Protein AF-A0A927NDG2-F1 (afdb_monomer)

Nearest PDB structures (foldseek):
  5ehl-assembly1_A  TM=4.425E-01  e=6.320E-01  Homo sapiens
  3wyx-assembly1_A  TM=4.402E-01  e=2.258E+00  Homo sapiens
  5n87-assembly1_A  TM=3.391E-01  e=1.541E+00  Homo sapiens
  6b4w-assembly1_A  TM=3.925E-01  e=2.564E+00  Homo sapiens
  5eh0-assembly1_A-2  TM=4.356E-01  e=3.525E+00  Homo sapiens

Secondary structure (DSSP, 8-state):
-HHHHHHHHHHHHT-----B----SS---HHHHHHHHHHTT-EEEEEEETT-HHHHTTTEEEEEEEEETTEEEEEEEEEEESSHHHHHHHHHHTS--HHHHHHHHHHT-----EEEEETTEEEEES-GGGGHHHHHHHH--

Mean predicted aligned error: 9.93 Å

Structure (mmCIF, N/CA/C/O backbone):
data_AF-A0A927NDG2-F1
#
_entry.id   AF-A0A927NDG2-F1
#
loop_
_atom_site.group_PDB
_atom_site.id
_atom_site.type_symbol
_atom_site.label_atom_id
_atom_site.label_alt_id
_atom_site.label_comp_id
_atom_site.label_asym_id
_atom_site.label_entity_id
_atom_site.label_seq_id
_atom_site.pdbx_PDB_ins_code
_atom_site.Cartn_x
_atom_site.Cartn_y
_atom_site.Cartn_z
_atom_site.occupancy
_atom_site.B_iso_or_equiv
_atom_site.auth_seq_id
_atom_site.auth_comp_id
_atom_site.auth_asym_id
_atom_site.auth_atom_id
_atom_site.pdbx_PDB_model_num
ATOM 1 N N . MET A 1 1 ? 15.965 39.060 6.384 1.00 49.53 1 MET A N 1
ATOM 2 C CA . MET A 1 1 ? 14.983 38.396 5.491 1.00 49.53 1 MET A CA 1
ATOM 3 C C . MET A 1 1 ? 15.607 37.354 4.554 1.00 49.53 1 MET A C 1
ATOM 5 O O . MET A 1 1 ? 15.162 36.220 4.599 1.00 49.53 1 MET A O 1
ATOM 9 N N . LYS A 1 2 ? 16.677 37.646 3.788 1.00 50.41 2 LYS A N 1
ATOM 10 C CA . LYS A 1 2 ? 17.317 36.657 2.877 1.00 50.41 2 LYS A CA 1
ATOM 11 C C . LYS A 1 2 ? 17.823 35.364 3.555 1.00 50.41 2 LYS A C 1
ATOM 13 O O . LYS A 1 2 ? 17.734 34.296 2.968 1.00 50.41 2 LYS A O 1
ATOM 18 N N . LYS A 1 3 ? 18.293 35.445 4.809 1.00 48.44 3 LYS A N 1
ATOM 19 C CA . LYS A 1 3 ? 18.788 34.280 5.571 1.00 48.44 3 LYS A CA 1
ATOM 20 C C . LYS A 1 3 ? 17.678 33.322 6.042 1.00 48.44 3 LYS A C 1
ATOM 22 O O . LYS A 1 3 ? 17.921 32.128 6.118 1.00 48.44 3 LYS A O 1
ATOM 27 N N . MET A 1 4 ? 16.461 33.821 6.295 1.00 50.34 4 MET A N 1
ATOM 28 C CA . MET A 1 4 ? 15.309 32.970 6.642 1.00 50.34 4 MET A CA 1
ATOM 29 C C . MET A 1 4 ? 14.775 32.208 5.427 1.00 50.34 4 MET A C 1
ATOM 31 O O . MET A 1 4 ? 14.381 31.056 5.559 1.00 50.34 4 MET A O 1
ATOM 35 N N . LEU A 1 5 ? 14.811 32.828 4.242 1.00 49.72 5 LEU A N 1
ATOM 36 C CA . LEU A 1 5 ? 14.360 32.191 3.004 1.00 49.72 5 LEU A CA 1
ATOM 37 C C . LEU A 1 5 ? 15.265 31.010 2.617 1.00 49.72 5 LEU A C 1
ATOM 39 O O . LEU A 1 5 ? 14.769 29.956 2.244 1.00 49.72 5 LEU A O 1
ATOM 43 N N . ALA A 1 6 ? 16.584 31.159 2.784 1.00 54.88 6 ALA A N 1
ATOM 44 C CA . ALA A 1 6 ? 17.547 30.082 2.556 1.00 54.88 6 ALA A CA 1
ATOM 45 C C . ALA A 1 6 ? 17.417 28.938 3.580 1.00 54.88 6 ALA A C 1
ATOM 47 O O . ALA A 1 6 ? 17.594 27.781 3.218 1.00 54.88 6 ALA A O 1
ATOM 48 N N . PHE A 1 7 ? 17.065 29.245 4.835 1.00 52.84 7 PHE A N 1
ATOM 49 C CA . PHE A 1 7 ? 16.830 28.233 5.871 1.00 52.84 7 PHE A CA 1
ATOM 50 C C . PHE A 1 7 ? 15.545 27.433 5.606 1.00 52.84 7 PHE A C 1
ATOM 52 O O . PHE A 1 7 ? 15.551 26.212 5.704 1.00 52.84 7 PHE A O 1
ATOM 59 N N . LEU A 1 8 ? 14.471 28.100 5.168 1.00 53.72 8 LEU A N 1
ATOM 60 C CA . LEU A 1 8 ? 13.243 27.440 4.709 1.00 53.72 8 LEU A CA 1
ATOM 61 C C . LEU A 1 8 ? 13.484 26.574 3.464 1.00 53.72 8 LEU A C 1
ATOM 63 O O . LEU A 1 8 ? 12.997 25.449 3.414 1.00 53.72 8 LEU A O 1
ATOM 67 N N . LEU A 1 9 ? 14.279 27.050 2.497 1.00 52.44 9 LEU A N 1
ATOM 68 C CA . LEU A 1 9 ? 14.664 26.257 1.323 1.00 52.44 9 LEU A CA 1
ATOM 69 C C . LEU A 1 9 ? 15.512 25.032 1.708 1.00 52.44 9 LEU A C 1
ATOM 71 O O . LEU A 1 9 ? 15.286 23.945 1.187 1.00 52.44 9 LEU A O 1
ATOM 75 N N . ALA A 1 10 ? 16.454 25.184 2.642 1.00 49.25 10 ALA A N 1
ATOM 76 C CA . ALA A 1 10 ? 17.303 24.093 3.123 1.00 49.25 10 ALA A CA 1
ATOM 77 C C . ALA A 1 10 ? 16.524 23.055 3.957 1.00 49.25 10 ALA A C 1
ATOM 79 O O . ALA A 1 10 ? 16.779 21.857 3.837 1.00 49.25 10 ALA A O 1
ATOM 80 N N . CYS A 1 11 ? 15.530 23.480 4.744 1.00 49.41 11 CYS A N 1
ATOM 81 C CA . CYS A 1 11 ? 14.601 22.572 5.427 1.00 49.41 11 CYS A CA 1
ATOM 82 C C . CYS A 1 11 ? 13.648 21.867 4.447 1.00 49.41 11 CYS A C 1
ATOM 84 O O . CYS A 1 11 ? 13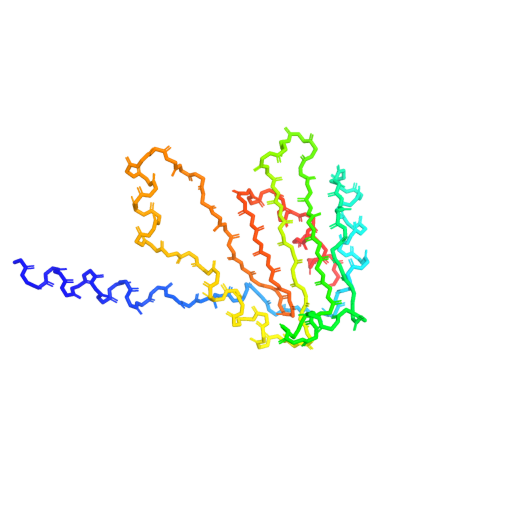.324 20.699 4.649 1.00 49.41 11 CYS A O 1
ATOM 86 N N . MET A 1 12 ? 13.239 22.529 3.359 1.00 47.44 12 MET A N 1
ATOM 87 C CA . MET A 1 12 ? 12.455 21.893 2.291 1.00 47.44 12 MET A CA 1
ATOM 88 C C . MET A 1 12 ? 13.279 20.881 1.481 1.00 47.44 12 MET A C 1
ATOM 90 O O . MET A 1 12 ? 12.745 19.852 1.078 1.00 47.44 12 MET A O 1
ATOM 94 N N . LEU A 1 13 ? 14.583 21.121 1.302 1.00 45.19 13 LEU A N 1
ATOM 95 C CA . LEU A 1 13 ? 15.500 20.222 0.588 1.00 45.19 13 LEU A CA 1
ATOM 96 C C . LEU A 1 13 ? 15.923 18.978 1.394 1.00 45.19 13 LEU A C 1
ATOM 98 O O . LEU A 1 13 ? 16.482 18.054 0.814 1.00 45.19 13 LEU A O 1
ATOM 102 N N . THR A 1 14 ? 15.668 18.922 2.708 1.00 44.38 14 THR A N 1
ATOM 103 C CA . THR A 1 14 ? 16.155 17.840 3.593 1.00 44.38 14 THR A CA 1
ATOM 104 C C . THR A 1 14 ? 15.075 16.875 4.103 1.00 44.38 14 THR A C 1
ATOM 106 O O . THR A 1 14 ? 15.396 15.938 4.831 1.00 44.38 14 THR A O 1
ATOM 109 N N . LEU A 1 15 ? 13.806 17.025 3.698 1.00 42.88 15 LEU A N 1
ATOM 110 C CA . LEU A 1 15 ? 12.692 16.190 4.196 1.00 42.88 15 LEU A CA 1
ATOM 111 C C . LEU A 1 15 ? 12.120 15.175 3.184 1.00 42.88 15 LEU A C 1
ATOM 113 O O . LEU A 1 15 ? 11.138 14.478 3.466 1.00 42.88 15 LEU A O 1
ATOM 117 N N . SER A 1 16 ? 12.755 15.000 2.027 1.00 41.97 16 SER A N 1
ATOM 118 C CA . SER A 1 16 ? 12.308 14.064 0.987 1.00 41.97 16 SER A CA 1
ATOM 119 C C . SER A 1 16 ? 13.015 12.702 1.021 1.00 41.97 16 SER A C 1
ATOM 121 O O . SER A 1 16 ? 13.184 12.054 -0.005 1.00 41.97 16 SER A O 1
ATOM 123 N N . PHE A 1 17 ? 13.357 12.174 2.198 1.00 43.84 17 PHE A N 1
ATOM 124 C CA . PHE A 1 17 ? 13.642 10.738 2.288 1.00 43.84 17 PHE A CA 1
ATOM 125 C C . PHE A 1 17 ? 12.318 9.981 2.284 1.00 43.84 17 PHE A C 1
ATOM 127 O O . PHE A 1 17 ? 11.654 9.898 3.317 1.00 43.84 17 PHE A O 1
ATOM 134 N N . GLY A 1 18 ? 11.860 9.500 1.124 1.00 44.28 18 GLY A N 1
ATOM 135 C CA . GLY A 1 18 ? 10.868 8.422 1.075 1.00 44.28 18 GLY A CA 1
ATOM 136 C C . GLY A 1 18 ? 11.384 7.274 1.927 1.00 44.28 18 GLY A C 1
ATOM 137 O O . GLY A 1 18 ? 12.339 6.603 1.548 1.00 44.28 18 GLY A O 1
ATOM 138 N N . ALA A 1 19 ? 10.838 7.140 3.131 1.00 52.38 19 ALA A N 1
ATOM 139 C CA . ALA A 1 19 ? 11.214 6.073 4.029 1.00 52.38 19 ALA A CA 1
ATOM 140 C C . ALA A 1 19 ? 10.339 4.884 3.654 1.00 52.38 19 ALA A C 1
ATOM 142 O O . ALA A 1 19 ? 9.141 4.878 3.939 1.00 52.38 19 ALA A O 1
ATOM 143 N N . CYS A 1 20 ? 10.931 3.900 2.980 1.00 59.59 20 CYS A N 1
ATOM 144 C CA . CYS A 1 20 ? 10.311 2.587 2.924 1.00 59.59 20 CYS A CA 1
ATOM 145 C C . CYS A 1 20 ? 10.249 2.078 4.357 1.00 59.59 20 CYS A C 1
ATOM 147 O O . CYS A 1 20 ? 11.272 1.988 5.040 1.00 59.59 20 CYS A O 1
ATOM 149 N N . ASN A 1 21 ? 9.029 1.895 4.854 1.00 60.75 21 ASN A N 1
ATOM 150 C CA . ASN A 1 21 ? 8.774 1.962 6.287 1.00 60.75 21 ASN A CA 1
ATOM 151 C C . ASN A 1 21 ? 9.236 0.719 7.044 1.00 60.75 21 ASN A C 1
ATOM 153 O O . ASN A 1 21 ? 9.189 0.747 8.272 1.00 60.75 21 ASN A O 1
ATOM 157 N N . LYS A 1 22 ? 9.671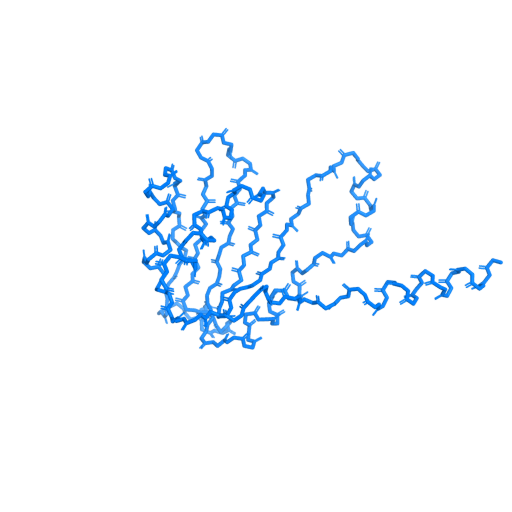 -0.336 6.346 1.00 61.59 22 LYS A N 1
ATOM 158 C CA . LYS A 1 22 ? 10.405 -1.498 6.866 1.00 61.59 22 LYS A CA 1
ATOM 159 C C . LYS A 1 22 ? 10.776 -2.442 5.714 1.00 61.59 22 LYS A C 1
ATOM 161 O O . LYS A 1 22 ? 10.017 -2.504 4.745 1.00 61.59 22 LYS A O 1
ATOM 166 N N . PRO A 1 23 ? 11.877 -3.204 5.838 1.00 63.69 23 PRO A N 1
ATOM 167 C CA . PRO A 1 23 ? 12.065 -4.395 5.020 1.00 63.69 23 PRO A CA 1
ATOM 168 C C . PRO A 1 23 ? 10.928 -5.381 5.310 1.00 63.69 23 PRO A C 1
ATOM 170 O O . PRO A 1 23 ? 10.514 -5.528 6.465 1.00 63.69 23 PRO A O 1
ATOM 173 N N . MET A 1 24 ? 10.412 -6.042 4.276 1.00 69.25 24 MET A N 1
ATOM 174 C CA . MET A 1 24 ? 9.538 -7.190 4.490 1.00 69.25 24 MET A CA 1
ATOM 175 C C . MET A 1 24 ? 10.393 -8.381 4.922 1.00 69.25 24 MET A C 1
ATOM 177 O O . MET A 1 24 ? 11.455 -8.631 4.358 1.00 69.25 24 MET A O 1
ATOM 181 N N . THR A 1 25 ? 9.948 -9.102 5.948 1.00 68.44 25 THR A N 1
ATOM 182 C CA . THR A 1 25 ? 10.615 -10.320 6.438 1.00 68.44 25 THR A CA 1
ATOM 183 C C . THR A 1 25 ? 10.447 -11.493 5.476 1.00 68.44 25 THR A C 1
ATOM 185 O O . THR A 1 25 ? 11.244 -12.428 5.504 1.00 68.44 25 THR A O 1
ATOM 188 N N . ARG A 1 26 ? 9.422 -11.432 4.621 1.00 78.44 26 ARG A N 1
ATOM 189 C CA . ARG A 1 26 ? 9.088 -12.418 3.597 1.00 78.44 26 ARG A CA 1
ATOM 190 C C . ARG A 1 26 ? 8.375 -11.759 2.424 1.00 78.44 26 ARG A C 1
ATOM 192 O O . ARG A 1 26 ? 7.848 -10.657 2.547 1.00 78.44 26 ARG A O 1
ATOM 199 N N . GLU A 1 27 ? 8.270 -12.498 1.334 1.00 81.75 27 GLU A N 1
ATOM 200 C CA . GLU A 1 27 ? 7.373 -12.160 0.238 1.00 81.75 27 GLU A CA 1
ATOM 201 C C . GLU A 1 27 ? 5.907 -12.370 0.669 1.00 81.75 27 GLU A C 1
ATOM 203 O O . GLU A 1 27 ? 5.568 -13.395 1.272 1.00 81.75 27 GLU A O 1
ATOM 208 N N . ILE A 1 28 ? 5.054 -11.373 0.426 1.00 86.12 28 ILE A N 1
ATOM 209 C CA . ILE A 1 28 ? 3.607 -11.398 0.702 1.00 86.12 28 ILE A CA 1
ATOM 210 C C . ILE A 1 28 ? 2.898 -11.374 -0.640 1.00 86.12 28 ILE A C 1
ATOM 212 O O . ILE A 1 28 ? 3.126 -10.426 -1.367 1.00 86.12 28 ILE A O 1
ATOM 216 N N . SER A 1 29 ? 2.045 -12.339 -0.980 1.00 88.50 29 SER A N 1
ATOM 217 C CA . SER A 1 29 ? 1.392 -12.364 -2.299 1.00 88.50 29 SER A CA 1
ATOM 218 C C . SER A 1 29 ? 0.304 -11.276 -2.458 1.00 88.50 29 SER A C 1
ATOM 220 O O . SER A 1 29 ? -0.198 -10.726 -1.474 1.00 88.50 29 SER A O 1
ATOM 222 N N . CYS A 1 30 ? -0.111 -10.962 -3.694 1.00 89.06 30 CYS A N 1
ATOM 223 C CA . CYS A 1 30 ? -1.210 -10.011 -3.901 1.00 89.06 30 CYS A CA 1
ATOM 224 C C . CYS A 1 30 ? -2.531 -10.579 -3.389 1.00 89.06 30 CYS A C 1
ATOM 226 O O . CYS A 1 30 ? -3.336 -9.866 -2.799 1.00 89.06 30 CYS A O 1
ATOM 228 N N . GLU A 1 31 ? -2.717 -11.880 -3.555 1.00 90.25 31 GLU A N 1
ATOM 229 C CA . GLU A 1 31 ? -3.851 -12.647 -3.062 1.00 90.25 31 GLU A CA 1
ATOM 230 C C . GLU A 1 31 ? -3.908 -12.617 -1.535 1.00 90.25 31 GLU A C 1
ATOM 232 O O . GLU A 1 31 ? -4.995 -12.459 -0.987 1.00 90.25 31 GLU A O 1
ATOM 237 N N . GLU A 1 32 ? -2.764 -12.699 -0.841 1.00 92.06 32 GLU A N 1
ATOM 238 C CA . GLU A 1 32 ? -2.714 -12.553 0.621 1.00 92.06 32 GLU A CA 1
ATOM 239 C C . GLU A 1 32 ? -3.192 -11.167 1.067 1.00 92.06 32 GLU A C 1
ATOM 241 O O . GLU A 1 32 ? -3.949 -11.051 2.033 1.00 92.06 32 GLU A O 1
ATOM 246 N N . ILE A 1 33 ? -2.789 -10.115 0.348 1.00 91.44 33 ILE A N 1
ATOM 247 C CA . ILE A 1 33 ? -3.244 -8.752 0.635 1.00 91.44 33 ILE A CA 1
ATOM 248 C C . ILE A 1 33 ? -4.747 -8.635 0.360 1.00 91.44 33 ILE A C 1
ATOM 250 O O . ILE A 1 33 ? -5.505 -8.162 1.203 1.00 91.44 33 ILE A O 1
ATOM 254 N N . ILE A 1 34 ? -5.209 -9.093 -0.800 1.00 92.81 34 ILE A N 1
ATOM 255 C CA . ILE A 1 34 ? -6.628 -9.043 -1.164 1.00 92.81 34 ILE A CA 1
ATOM 256 C C . ILE A 1 34 ? -7.472 -9.798 -0.128 1.00 92.81 34 ILE A C 1
ATOM 258 O O . ILE A 1 34 ? -8.517 -9.296 0.286 1.00 92.81 34 ILE A O 1
ATOM 262 N N . ALA A 1 35 ? -7.017 -10.972 0.316 1.00 94.25 35 ALA A N 1
ATOM 263 C CA . ALA A 1 35 ? -7.700 -11.775 1.322 1.00 94.25 35 ALA A CA 1
ATOM 264 C C . ALA A 1 35 ? -7.813 -11.033 2.658 1.00 94.25 35 ALA A C 1
ATOM 266 O O . ALA A 1 35 ? -8.922 -10.895 3.167 1.00 94.25 35 ALA A O 1
ATOM 267 N N . VAL A 1 36 ? -6.714 -10.468 3.183 1.00 95.12 36 VAL A N 1
ATOM 268 C CA . VAL A 1 36 ? -6.758 -9.776 4.485 1.00 95.12 36 VAL A CA 1
ATOM 269 C C . VAL A 1 36 ? -7.686 -8.557 4.466 1.00 95.12 36 VAL A C 1
ATOM 271 O O . VAL A 1 36 ? -8.335 -8.258 5.465 1.00 95.12 36 VAL A O 1
ATOM 274 N N . TYR A 1 37 ? -7.789 -7.861 3.330 1.00 95.44 37 TYR A N 1
ATOM 275 C CA . TYR A 1 37 ? -8.695 -6.720 3.196 1.00 95.44 37 TYR A CA 1
ATOM 276 C C . TYR A 1 37 ? -10.157 -7.135 3.060 1.00 95.44 37 TYR A C 1
ATOM 278 O O . TYR A 1 37 ? -11.012 -6.516 3.693 1.00 95.44 37 TYR A O 1
ATOM 286 N N . LYS A 1 38 ? -10.445 -8.200 2.307 1.00 94.69 38 LYS A N 1
ATOM 287 C CA . LYS A 1 38 ? -11.798 -8.766 2.231 1.00 94.69 38 LYS A CA 1
ATOM 288 C C . LYS A 1 38 ? -12.266 -9.289 3.590 1.00 94.69 38 LYS A C 1
ATOM 290 O O . LYS A 1 38 ? -13.391 -8.998 3.986 1.00 94.69 38 LYS A O 1
ATOM 295 N N . ASP A 1 39 ? -11.397 -9.978 4.327 1.00 95.56 39 ASP A N 1
ATOM 296 C CA . ASP A 1 39 ? -11.690 -10.481 5.677 1.00 95.56 39 ASP A CA 1
ATOM 297 C C . ASP A 1 39 ? -11.935 -9.341 6.677 1.00 95.56 39 ASP A C 1
ATOM 299 O O . ASP A 1 39 ? -12.756 -9.465 7.584 1.00 95.56 39 ASP A O 1
ATOM 303 N N . ALA A 1 40 ? -11.263 -8.202 6.485 1.00 94.38 40 ALA A N 1
ATOM 304 C CA . ALA A 1 40 ? -11.472 -6.988 7.268 1.00 94.38 40 ALA A CA 1
ATOM 305 C C . ALA A 1 40 ? -12.705 -6.165 6.834 1.00 94.38 40 ALA A C 1
ATOM 307 O O . ALA A 1 40 ? -12.932 -5.090 7.386 1.00 94.38 40 ALA A O 1
ATOM 308 N N . GLY A 1 41 ? -13.501 -6.653 5.874 1.00 94.75 41 GLY A N 1
ATOM 309 C CA . GLY A 1 41 ? -14.751 -6.027 5.432 1.00 94.75 41 GLY A CA 1
ATOM 310 C C . GLY A 1 41 ? -14.606 -4.981 4.324 1.00 94.75 41 GLY A C 1
ATOM 311 O O . GLY A 1 41 ? -15.601 -4.369 3.945 1.00 94.75 41 GLY A O 1
ATOM 312 N N . TYR A 1 42 ? -13.406 -4.781 3.774 1.00 94.94 42 TYR A N 1
ATOM 313 C CA . TYR A 1 42 ? -13.199 -3.857 2.660 1.00 94.94 42 TYR A CA 1
ATOM 314 C C . TYR A 1 42 ? -13.571 -4.498 1.322 1.00 94.94 42 TYR A C 1
ATOM 316 O O . TYR A 1 42 ? -13.393 -5.700 1.102 1.00 94.94 42 TYR A O 1
ATOM 324 N N . SER A 1 43 ? -14.020 -3.668 0.382 1.00 93.75 43 SER A N 1
ATOM 325 C CA . SER A 1 43 ? -14.120 -4.078 -1.017 1.00 93.75 43 SER A CA 1
ATOM 326 C C . SER A 1 43 ? -12.764 -3.914 -1.697 1.00 93.75 43 SER A C 1
ATOM 328 O O . SER A 1 43 ? -12.035 -2.962 -1.419 1.00 93.75 43 SER A O 1
ATOM 330 N N . VAL A 1 44 ? -12.422 -4.834 -2.597 1.00 93.81 44 VAL A N 1
ATOM 331 C CA . VAL A 1 44 ? -11.175 -4.773 -3.364 1.00 93.81 44 VAL A CA 1
ATOM 332 C C . VAL A 1 44 ? -11.497 -4.849 -4.848 1.00 93.81 44 VAL A C 1
ATOM 334 O O . VAL A 1 44 ? -12.017 -5.864 -5.318 1.00 93.81 44 VAL A O 1
ATOM 337 N N . LEU A 1 45 ? -11.176 -3.783 -5.578 1.00 89.62 45 LEU A N 1
ATOM 338 C CA . LEU A 1 45 ? -11.232 -3.729 -7.032 1.00 89.62 45 LEU A CA 1
ATOM 339 C C . LEU A 1 45 ? -9.838 -4.018 -7.591 1.00 89.62 45 LEU A C 1
ATOM 341 O O . LEU A 1 45 ? -8.888 -3.274 -7.357 1.00 89.62 45 LEU A O 1
ATOM 345 N N . TYR A 1 46 ? -9.720 -5.129 -8.308 1.00 81.38 46 TYR A N 1
ATOM 346 C CA . TYR A 1 46 ? -8.469 -5.550 -8.922 1.00 81.38 46 TYR A CA 1
ATOM 347 C C . TYR A 1 46 ? -8.291 -4.886 -10.289 1.00 81.38 46 TYR A C 1
ATOM 349 O O . TYR A 1 46 ? -9.205 -4.947 -11.111 1.00 81.38 46 TYR A O 1
ATOM 357 N N . HIS A 1 47 ? -7.132 -4.266 -10.520 1.00 70.88 47 HIS A N 1
ATOM 358 C CA . HIS A 1 47 ? -6.888 -3.409 -11.688 1.00 70.88 47 HIS A CA 1
ATOM 359 C C . HIS A 1 47 ? -5.907 -4.003 -12.717 1.00 70.88 47 HIS A C 1
ATOM 361 O O . HIS A 1 47 ? -5.859 -3.502 -13.838 1.00 70.88 47 HIS A O 1
ATOM 367 N N . GLY A 1 48 ? -5.183 -5.091 -12.413 1.00 64.62 48 GLY A N 1
ATOM 368 C CA . GLY A 1 48 ? -4.346 -5.780 -13.411 1.00 64.62 48 GLY A CA 1
ATOM 369 C C . GLY A 1 48 ? -3.290 -6.735 -12.841 1.00 64.62 48 GLY A C 1
ATOM 370 O O . GLY A 1 48 ? -2.891 -6.594 -11.683 1.00 64.62 48 GLY A O 1
ATOM 371 N N . HIS A 1 49 ? -2.849 -7.685 -13.683 1.00 63.81 49 HIS A N 1
ATOM 372 C CA . HIS A 1 49 ? -1.783 -8.678 -13.441 1.00 63.81 49 HIS A CA 1
ATOM 373 C C . HIS A 1 49 ? -0.712 -8.590 -14.551 1.00 63.81 49 HIS A C 1
ATOM 375 O O . HIS A 1 49 ? -1.032 -8.103 -15.632 1.00 63.81 49 HIS A O 1
ATOM 381 N N . GLU A 1 50 ? 0.491 -9.134 -14.302 1.00 56.28 50 GLU A N 1
ATOM 382 C CA . GLU A 1 50 ? 1.646 -9.473 -15.191 1.00 56.28 50 GLU A CA 1
ATOM 383 C C . GLU A 1 50 ? 1.440 -9.572 -16.723 1.00 56.28 50 GLU A C 1
ATOM 385 O O . GLU A 1 50 ? 2.410 -9.480 -17.449 1.00 56.28 50 GLU A O 1
ATOM 390 N N . ASN A 1 51 ? 0.236 -9.757 -17.265 1.00 52.94 51 ASN A N 1
ATOM 391 C CA . ASN A 1 51 ? 0.008 -9.926 -18.707 1.00 52.94 51 ASN A CA 1
ATOM 392 C C . ASN A 1 51 ? -0.556 -8.686 -19.421 1.00 52.94 51 ASN A C 1
ATOM 394 O O . ASN A 1 51 ? -0.950 -8.788 -20.581 1.00 52.94 51 ASN A O 1
ATOM 398 N N . ASP A 1 52 ? -0.633 -7.536 -18.753 1.00 58.06 52 ASP A N 1
ATOM 399 C CA . ASP A 1 52 ? -1.030 -6.276 -19.387 1.00 58.06 52 ASP A CA 1
ATOM 400 C C . ASP A 1 52 ? 0.222 -5.421 -19.645 1.00 58.06 52 ASP A C 1
ATOM 402 O O . ASP A 1 52 ? 0.935 -5.021 -18.720 1.00 58.06 52 ASP A O 1
ATOM 406 N N . GLU A 1 53 ? 0.519 -5.210 -20.933 1.00 56.84 53 GLU A N 1
ATOM 407 C CA . GLU A 1 53 ? 1.748 -4.580 -21.443 1.00 56.84 53 GLU A CA 1
ATOM 408 C C . GLU A 1 53 ? 2.022 -3.217 -20.785 1.00 56.84 53 GLU A C 1
ATOM 410 O O . GLU A 1 53 ? 3.173 -2.880 -20.513 1.00 56.84 53 GLU A O 1
ATOM 415 N N . ASN A 1 54 ? 0.968 -2.480 -20.416 1.00 59.06 54 ASN A N 1
ATOM 416 C CA . ASN A 1 54 ? 1.096 -1.175 -19.764 1.00 59.06 54 ASN A CA 1
ATOM 417 C C . ASN A 1 54 ? 1.696 -1.259 -18.352 1.00 59.06 54 ASN A C 1
ATOM 419 O O . ASN A 1 54 ? 2.311 -0.302 -17.885 1.00 59.06 54 ASN A O 1
ATOM 423 N N . TYR A 1 55 ? 1.505 -2.376 -17.647 1.00 61.16 55 TYR A N 1
ATOM 424 C CA . TYR A 1 55 ? 2.019 -2.549 -16.286 1.00 61.16 55 TYR A CA 1
ATOM 425 C C . TYR A 1 55 ? 3.463 -3.044 -16.279 1.00 61.16 55 TYR A C 1
ATOM 427 O O . TYR A 1 55 ? 4.242 -2.627 -15.417 1.00 61.16 55 TYR A O 1
ATOM 435 N N . HIS A 1 56 ? 3.838 -3.838 -17.284 1.00 58.53 56 HIS A N 1
ATOM 436 C CA . HIS A 1 56 ? 5.220 -4.255 -17.503 1.00 58.53 56 HIS A CA 1
ATOM 437 C C . HIS A 1 56 ? 6.155 -3.060 -17.711 1.00 58.53 56 HIS A C 1
ATOM 439 O O . HIS A 1 56 ? 7.214 -3.006 -17.084 1.00 58.53 56 HIS A O 1
ATOM 445 N N . ASP A 1 57 ? 5.732 -2.073 -18.505 1.00 63.38 57 ASP A N 1
ATOM 446 C CA . ASP A 1 57 ? 6.496 -0.841 -18.747 1.00 63.38 57 ASP A CA 1
ATOM 447 C C . ASP A 1 57 ? 6.678 0.014 -17.482 1.00 63.38 57 ASP A C 1
ATOM 449 O O . ASP A 1 57 ? 7.639 0.774 -17.363 1.00 63.38 57 ASP A O 1
ATOM 453 N N . LEU A 1 58 ? 5.775 -0.131 -16.509 1.00 65.44 58 LEU A N 1
ATOM 454 C CA . LEU A 1 58 ? 5.827 0.554 -15.216 1.00 65.44 58 LEU A CA 1
ATOM 455 C C . LEU A 1 58 ? 6.534 -0.269 -14.125 1.00 65.44 58 LEU A C 1
ATOM 457 O O . LEU A 1 58 ? 6.544 0.145 -12.963 1.00 65.44 58 LEU A O 1
ATOM 461 N N . GLY A 1 59 ? 7.087 -1.439 -14.468 1.00 76.50 59 GLY A N 1
ATOM 462 C CA . GLY A 1 59 ? 7.728 -2.350 -13.518 1.00 76.50 59 GLY A CA 1
ATOM 463 C C . GLY A 1 59 ? 6.762 -2.948 -12.488 1.00 76.50 59 GLY A C 1
ATOM 464 O O . GLY A 1 59 ? 7.204 -3.459 -11.45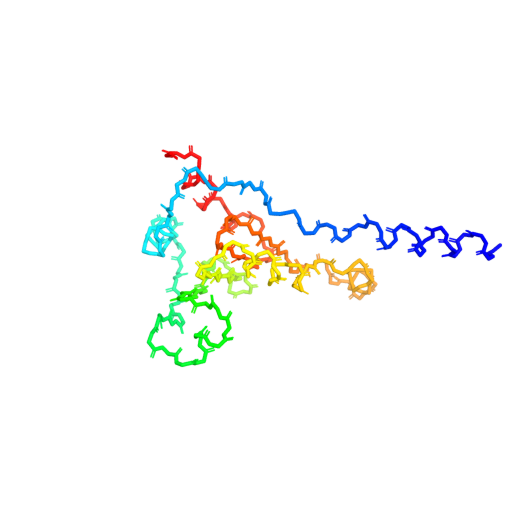8 1.00 76.50 59 GLY A O 1
ATOM 465 N N . MET A 1 60 ? 5.451 -2.874 -12.739 1.00 82.31 60 MET A N 1
ATOM 466 C CA . MET A 1 60 ? 4.398 -3.375 -11.861 1.00 82.31 60 MET A CA 1
ATOM 467 C C . MET A 1 60 ? 3.873 -4.717 -12.355 1.00 82.31 60 MET A C 1
ATOM 469 O O . MET A 1 60 ? 3.648 -4.901 -13.546 1.00 82.31 60 MET A O 1
ATOM 473 N N . TYR A 1 61 ? 3.584 -5.629 -11.432 1.00 81.12 61 TYR A N 1
ATOM 474 C CA . TYR A 1 61 ? 2.921 -6.892 -11.776 1.00 81.12 61 TYR A CA 1
ATOM 475 C C . TYR A 1 61 ? 1.525 -7.030 -11.181 1.00 81.12 61 TYR A C 1
ATOM 477 O O . TYR A 1 61 ? 0.798 -7.955 -11.540 1.00 81.12 61 TYR A O 1
ATOM 485 N N . CYS A 1 62 ? 1.147 -6.143 -10.259 1.00 86.69 62 CYS A N 1
ATOM 486 C CA . CYS A 1 62 ? -0.137 -6.209 -9.584 1.00 86.69 62 CYS A CA 1
ATOM 487 C C . CYS A 1 62 ? -0.543 -4.843 -9.019 1.00 86.69 62 CYS A C 1
ATOM 489 O O . CYS A 1 62 ? 0.245 -4.169 -8.350 1.00 86.69 62 CYS A O 1
ATOM 491 N N . CYS A 1 63 ? -1.792 -4.446 -9.255 1.00 88.81 63 CYS A N 1
ATOM 492 C CA . CYS A 1 63 ? -2.375 -3.242 -8.674 1.00 88.81 63 CYS A CA 1
ATOM 493 C C . CYS A 1 63 ? -3.847 -3.454 -8.305 1.00 88.81 63 CYS A C 1
ATOM 495 O O . CYS A 1 63 ? -4.598 -4.169 -8.976 1.00 88.81 63 CYS A O 1
ATOM 497 N N . PHE A 1 64 ? -4.268 -2.839 -7.205 1.00 90.69 64 PHE A N 1
ATOM 498 C CA . PHE A 1 64 ? -5.650 -2.907 -6.746 1.00 90.69 64 PHE A CA 1
ATOM 499 C C . PHE A 1 64 ? -6.019 -1.686 -5.907 1.00 90.69 64 PHE A C 1
ATOM 501 O O . PHE A 1 64 ? -5.177 -1.018 -5.306 1.00 90.69 64 PHE A O 1
ATOM 508 N N . GLU A 1 65 ? -7.313 -1.411 -5.884 1.00 92.56 65 GLU A N 1
ATOM 509 C CA . GLU A 1 65 ? -7.948 -0.372 -5.092 1.00 92.56 65 GLU A CA 1
ATOM 510 C C . GLU A 1 65 ? -8.757 -1.039 -3.983 1.00 92.56 65 GLU A C 1
ATOM 512 O O . GLU A 1 65 ? -9.575 -1.926 -4.225 1.00 92.56 65 GLU A O 1
ATOM 517 N N . ILE A 1 66 ? -8.526 -0.605 -2.755 1.00 94.31 66 ILE A N 1
ATOM 518 C CA . ILE A 1 66 ? -9.261 -1.014 -1.567 1.00 94.31 66 ILE A CA 1
ATOM 519 C C . ILE A 1 66 ? -10.214 0.122 -1.221 1.00 94.31 66 ILE A C 1
ATOM 521 O O . ILE A 1 66 ? -9.770 1.254 -1.028 1.00 94.31 66 ILE A O 1
ATOM 525 N N . ARG A 1 67 ? -11.506 -0.186 -1.128 1.00 94.06 67 ARG A N 1
ATOM 526 C CA . ARG A 1 67 ? -12.565 0.781 -0.831 1.00 94.06 67 ARG A CA 1
ATOM 527 C C . ARG A 1 67 ? -13.101 0.572 0.570 1.00 94.06 67 ARG A C 1
ATOM 529 O O . ARG A 1 67 ? -13.447 -0.556 0.940 1.00 94.06 67 ARG A O 1
ATOM 536 N N . ASP A 1 68 ? -13.159 1.659 1.324 1.00 92.06 68 ASP A N 1
ATOM 537 C CA . ASP A 1 68 ? -13.805 1.710 2.628 1.00 92.06 68 ASP A CA 1
ATOM 538 C C . ASP A 1 68 ? -15.333 1.614 2.451 1.00 92.06 68 ASP A C 1
ATOM 540 O O . ASP A 1 68 ? -15.920 2.465 1.777 1.00 92.06 68 ASP A O 1
ATOM 544 N N . PRO A 1 69 ? -15.996 0.579 2.999 1.00 88.69 69 PRO A N 1
ATOM 545 C CA . PRO A 1 69 ? -17.444 0.424 2.862 1.00 88.69 69 PRO A CA 1
ATOM 546 C C . PRO A 1 69 ? -18.227 1.533 3.575 1.00 88.69 69 PRO A C 1
ATOM 548 O O . PRO A 1 69 ? -19.372 1.793 3.209 1.00 88.69 69 PRO A O 1
ATOM 551 N N . ASP A 1 70 ? -17.619 2.186 4.569 1.00 88.31 70 ASP A N 1
ATOM 552 C CA . ASP A 1 70 ? -18.257 3.229 5.368 1.00 88.31 70 ASP A CA 1
ATOM 553 C C . ASP A 1 70 ? -17.990 4.636 4.802 1.00 88.31 70 ASP A C 1
ATOM 555 O O . ASP A 1 70 ? -18.575 5.618 5.270 1.00 88.31 70 ASP A O 1
ATOM 559 N N . ASN A 1 71 ? -17.105 4.761 3.802 1.00 86.62 71 ASN A N 1
ATOM 560 C CA . ASN A 1 71 ? -16.714 6.039 3.214 1.00 86.62 71 ASN A CA 1
ATOM 561 C C . ASN A 1 71 ? -16.206 5.890 1.768 1.00 86.62 71 ASN A C 1
ATOM 563 O O . ASN A 1 71 ? -15.027 5.642 1.533 1.00 86.62 71 ASN A O 1
ATOM 567 N N . GLU A 1 72 ? -17.082 6.132 0.790 1.00 78.12 72 GLU A N 1
ATOM 568 C CA . GLU A 1 72 ? -16.772 5.997 -0.645 1.00 78.12 72 GLU A CA 1
ATOM 569 C C . GLU A 1 72 ? -15.653 6.937 -1.136 1.00 78.12 72 GLU A C 1
ATOM 571 O O . GLU A 1 72 ? -14.969 6.637 -2.117 1.00 78.12 72 GLU A O 1
ATOM 576 N N . ASP A 1 73 ? -15.416 8.046 -0.427 1.00 79.19 73 ASP A N 1
ATOM 577 C CA . ASP A 1 73 ? -14.326 8.984 -0.715 1.00 79.19 73 ASP A CA 1
ATOM 578 C C . ASP A 1 73 ? -12.990 8.546 -0.089 1.00 79.19 73 ASP A C 1
ATOM 580 O O . ASP A 1 73 ? -12.003 9.294 -0.118 1.00 79.19 73 ASP A O 1
ATOM 584 N N . ASN A 1 74 ? -12.944 7.385 0.566 1.00 85.50 74 ASN A N 1
ATOM 585 C CA . ASN A 1 74 ? -11.775 6.863 1.256 1.00 85.50 74 ASN A CA 1
ATOM 586 C C . ASN A 1 74 ? -11.308 5.561 0.606 1.00 85.50 74 ASN A C 1
ATOM 588 O O . ASN A 1 74 ? -11.715 4.458 0.966 1.00 85.50 74 ASN A O 1
ATOM 592 N N . ASN A 1 75 ? -10.404 5.720 -0.355 1.00 89.06 75 ASN A N 1
ATOM 593 C CA . ASN A 1 75 ? -9.796 4.605 -1.061 1.00 89.06 75 ASN A CA 1
ATOM 594 C C . ASN A 1 75 ? -8.313 4.504 -0.714 1.00 89.06 75 ASN A C 1
ATOM 596 O O . ASN A 1 75 ? -7.640 5.499 -0.409 1.00 89.06 75 ASN A O 1
ATOM 600 N N . MET A 1 76 ? -7.805 3.279 -0.779 1.00 91.94 76 MET A N 1
ATOM 601 C CA . MET A 1 76 ? -6.383 3.002 -0.754 1.00 91.94 76 MET A CA 1
ATOM 602 C C . MET A 1 76 ? -5.970 2.304 -2.042 1.00 91.94 76 MET A C 1
ATOM 604 O O . MET A 1 76 ? -6.487 1.240 -2.367 1.00 91.94 76 MET A O 1
ATOM 608 N N . TYR A 1 77 ? -4.998 2.871 -2.741 1.00 90.25 77 TYR A N 1
ATOM 609 C CA . TYR A 1 77 ? -4.386 2.247 -3.907 1.00 90.25 77 TYR A CA 1
ATOM 610 C C . TYR A 1 77 ? -3.131 1.509 -3.476 1.00 90.25 77 TYR A C 1
ATOM 612 O O . TYR A 1 77 ? -2.341 2.030 -2.686 1.00 90.25 77 TYR A O 1
ATOM 620 N N . VAL A 1 78 ? -2.955 0.293 -3.975 1.00 91.44 78 VAL A N 1
ATOM 621 C CA . VAL A 1 78 ? -1.784 -0.537 -3.704 1.00 91.44 78 VAL A CA 1
ATOM 622 C C . VAL A 1 78 ? -1.190 -0.994 -5.027 1.00 91.44 78 VAL A C 1
ATOM 624 O O . VAL A 1 78 ? -1.896 -1.481 -5.909 1.00 91.44 78 VAL A O 1
ATOM 627 N N . HIS A 1 79 ? 0.123 -0.833 -5.142 1.00 89.75 79 HIS A N 1
ATOM 628 C CA . HIS A 1 79 ? 0.913 -1.144 -6.326 1.00 89.75 79 HIS A CA 1
ATOM 629 C C . HIS A 1 79 ? 2.069 -2.052 -5.928 1.00 89.75 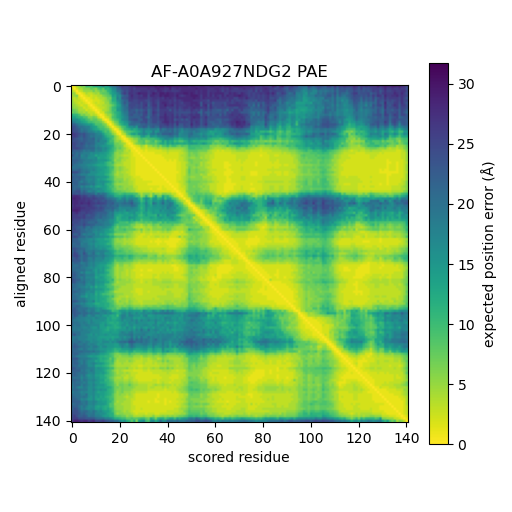79 HIS A C 1
ATOM 631 O O . HIS A 1 79 ? 2.825 -1.710 -5.01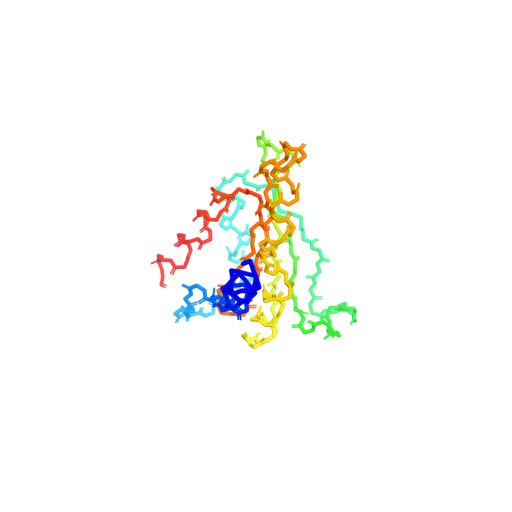6 1.00 89.75 79 HIS A O 1
ATOM 637 N N . ARG A 1 80 ? 2.228 -3.181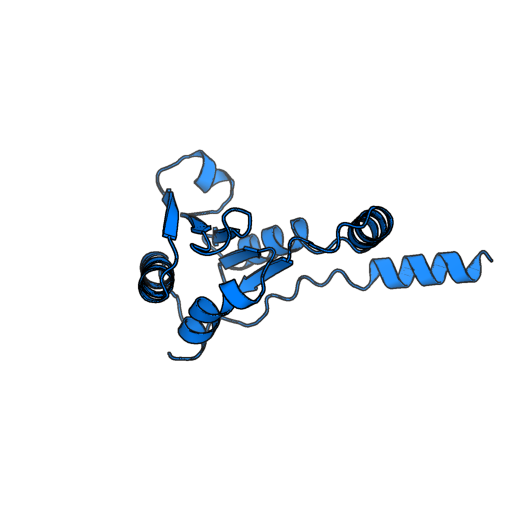 -6.613 1.00 89.62 80 ARG A N 1
ATOM 638 C CA . ARG A 1 80 ? 3.340 -4.114 -6.429 1.00 89.62 80 ARG A CA 1
ATOM 639 C C . ARG A 1 80 ? 4.217 -4.173 -7.664 1.00 89.62 80 ARG A C 1
ATOM 641 O O . ARG A 1 80 ? 3.723 -4.253 -8.789 1.00 89.62 80 ARG A O 1
ATOM 648 N N . TYR A 1 81 ? 5.515 -4.125 -7.407 1.00 88.31 81 TYR A N 1
ATOM 649 C CA . TYR A 1 81 ? 6.575 -3.984 -8.390 1.00 88.31 81 TYR A CA 1
ATOM 650 C C . TYR A 1 81 ? 7.443 -5.232 -8.412 1.00 88.31 81 TYR A C 1
ATOM 652 O O . TYR A 1 81 ? 7.578 -5.904 -7.397 1.00 88.31 81 TYR A O 1
ATOM 660 N N . PHE A 1 82 ? 8.079 -5.531 -9.541 1.00 85.81 82 PHE A N 1
ATOM 661 C CA . PHE A 1 82 ? 8.977 -6.689 -9.642 1.00 85.81 82 PHE A CA 1
ATOM 662 C C . PHE A 1 82 ? 10.189 -6.600 -8.703 1.00 85.81 82 PHE A C 1
ATOM 664 O O . PHE A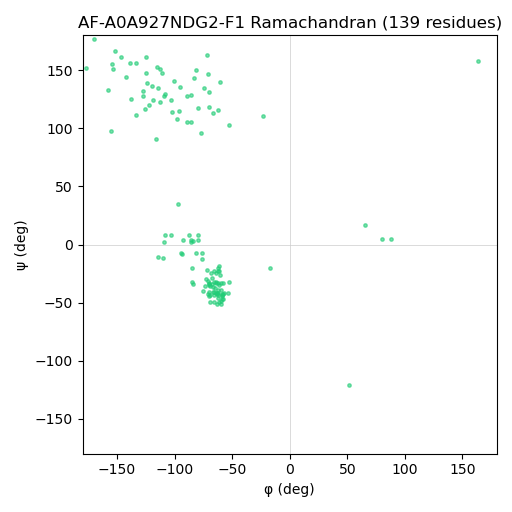 1 82 ? 10.828 -7.610 -8.415 1.00 85.81 82 PHE A O 1
ATOM 671 N N . ASN A 1 83 ? 10.533 -5.396 -8.237 1.00 86.00 83 ASN A N 1
ATOM 672 C CA . ASN A 1 83 ? 11.621 -5.182 -7.297 1.00 86.00 83 ASN A CA 1
ATOM 673 C C . ASN A 1 83 ? 11.336 -4.020 -6.324 1.00 86.00 83 ASN A C 1
ATOM 675 O O . ASN A 1 83 ? 10.495 -3.148 -6.547 1.00 86.00 83 ASN A O 1
ATOM 679 N N . GLU A 1 84 ? 12.078 -4.014 -5.217 1.00 86.31 84 GLU A N 1
ATOM 680 C CA . GLU A 1 84 ? 11.979 -2.999 -4.162 1.00 86.31 84 GLU A CA 1
ATOM 681 C C . GLU A 1 84 ? 12.482 -1.609 -4.604 1.00 86.31 84 GLU A C 1
ATOM 683 O O . GLU A 1 84 ? 12.076 -0.594 -4.031 1.00 86.31 84 GLU A O 1
ATOM 688 N N . GLU A 1 85 ? 13.369 -1.526 -5.598 1.00 86.19 85 GLU A N 1
ATOM 689 C CA . GLU A 1 85 ? 13.909 -0.245 -6.069 1.00 86.19 85 GLU A CA 1
ATOM 690 C C . GLU A 1 85 ? 12.839 0.579 -6.791 1.00 86.19 85 GLU A C 1
ATOM 692 O O . GLU A 1 85 ? 12.672 1.762 -6.475 1.00 86.19 85 GLU A O 1
ATOM 697 N N . ASP A 1 86 ? 12.052 -0.062 -7.651 1.00 86.06 86 ASP A N 1
ATOM 698 C CA . ASP A 1 86 ? 10.941 0.550 -8.379 1.00 86.06 86 ASP A CA 1
ATOM 699 C C . ASP A 1 86 ? 9.827 0.979 -7.423 1.00 86.06 86 ASP A C 1
ATOM 701 O O . ASP A 1 86 ? 9.352 2.115 -7.483 1.00 86.06 86 ASP A O 1
ATOM 705 N N . ALA A 1 87 ? 9.487 0.135 -6.442 1.00 86.12 87 ALA A N 1
ATOM 706 C CA . ALA A 1 87 ? 8.536 0.499 -5.393 1.00 86.12 87 ALA A CA 1
ATOM 707 C C . ALA A 1 87 ? 9.006 1.732 -4.599 1.00 86.12 87 ALA A C 1
ATOM 709 O O . ALA A 1 87 ? 8.237 2.660 -4.329 1.00 86.12 87 ALA A O 1
ATOM 710 N N . LYS A 1 88 ? 10.295 1.803 -4.252 1.00 84.75 88 LYS A N 1
ATOM 711 C CA . LYS A 1 88 ? 10.865 2.979 -3.579 1.00 84.75 88 LYS A CA 1
ATOM 712 C C . LYS A 1 88 ? 10.845 4.218 -4.466 1.00 84.75 88 LYS A C 1
ATOM 714 O O . LYS A 1 88 ? 10.596 5.307 -3.944 1.00 84.75 88 LYS A O 1
ATOM 719 N N . ALA A 1 89 ? 11.155 4.088 -5.753 1.00 82.75 89 ALA A N 1
ATOM 720 C CA . ALA A 1 89 ? 11.132 5.197 -6.702 1.00 82.75 89 ALA A CA 1
ATOM 721 C C . ALA A 1 89 ? 9.709 5.749 -6.847 1.00 82.75 89 ALA A C 1
ATOM 723 O O . ALA A 1 89 ? 9.482 6.931 -6.581 1.00 82.75 89 ALA A O 1
ATOM 724 N N . ALA A 1 90 ? 8.737 4.873 -7.099 1.00 81.12 90 ALA A N 1
ATOM 725 C CA . ALA A 1 90 ? 7.329 5.224 -7.197 1.00 81.12 90 ALA A CA 1
ATOM 726 C C . ALA A 1 90 ? 6.800 5.893 -5.921 1.00 81.12 90 ALA A C 1
ATOM 728 O O . ALA A 1 90 ? 6.167 6.949 -5.983 1.00 81.12 90 ALA A O 1
ATOM 729 N N . SER A 1 91 ? 7.097 5.330 -4.744 1.00 82.56 91 SER A N 1
ATOM 730 C CA . SER A 1 91 ? 6.698 5.923 -3.463 1.00 82.56 91 SER A CA 1
ATOM 731 C C . SER A 1 91 ? 7.307 7.313 -3.245 1.00 82.56 91 SER A C 1
ATOM 733 O O . SER A 1 91 ? 6.651 8.180 -2.664 1.00 82.56 91 SER A O 1
ATOM 735 N N . LYS A 1 92 ? 8.543 7.552 -3.708 1.00 78.25 92 LYS A N 1
ATOM 736 C CA . LYS A 1 92 ? 9.201 8.866 -3.619 1.00 78.25 92 LYS A CA 1
ATOM 737 C C . LYS A 1 92 ? 8.559 9.897 -4.539 1.00 78.25 92 LYS A C 1
ATOM 739 O O . LYS A 1 92 ? 8.343 11.018 -4.087 1.00 78.25 92 LYS A O 1
ATOM 744 N N . GLU A 1 93 ? 8.253 9.536 -5.782 1.00 73.12 93 GLU A N 1
ATOM 745 C CA . GLU A 1 93 ? 7.575 10.428 -6.736 1.00 73.12 93 GLU A CA 1
ATOM 746 C C . GLU A 1 93 ? 6.209 10.873 -6.218 1.00 73.12 93 GLU A C 1
ATOM 748 O O . GLU A 1 93 ? 5.834 12.039 -6.323 1.00 73.12 93 GLU A O 1
ATOM 753 N N . ARG A 1 94 ? 5.498 9.945 -5.580 1.00 69.62 94 ARG A N 1
ATOM 754 C CA . ARG A 1 94 ? 4.165 10.160 -5.016 1.00 69.62 94 ARG A CA 1
ATOM 755 C C . ARG A 1 94 ? 4.201 10.739 -3.599 1.00 69.62 94 ARG A C 1
ATOM 757 O O . ARG A 1 94 ? 3.163 10.857 -2.948 1.00 69.62 94 ARG A O 1
ATOM 764 N N . LYS A 1 95 ? 5.385 11.056 -3.060 1.00 67.50 95 LYS A N 1
ATOM 765 C CA . LYS A 1 95 ? 5.546 11.473 -1.663 1.00 67.50 95 LYS A CA 1
ATOM 766 C C . LYS A 1 95 ? 4.976 12.866 -1.407 1.00 67.50 95 LYS A C 1
ATOM 768 O O . LYS A 1 95 ? 5.074 13.768 -2.231 1.00 67.50 95 LYS A O 1
ATOM 773 N N . PHE A 1 96 ? 4.462 13.033 -0.185 1.00 60.53 96 PHE A N 1
ATOM 774 C CA . PHE A 1 96 ? 4.217 14.303 0.503 1.00 60.53 96 PHE A CA 1
ATOM 775 C C . PHE A 1 96 ? 5.092 15.456 -0.012 1.00 60.53 96 PHE A C 1
ATOM 777 O O . PHE A 1 96 ? 6.299 15.507 0.241 1.00 60.53 96 PHE A O 1
ATOM 784 N N . ASN A 1 97 ? 4.442 16.403 -0.687 1.00 65.12 97 ASN A N 1
ATOM 785 C CA . ASN A 1 97 ? 5.034 17.669 -1.070 1.00 65.12 97 ASN A CA 1
ATOM 786 C C . ASN A 1 97 ? 4.612 18.724 -0.027 1.00 65.12 97 ASN A C 1
ATOM 788 O O . ASN A 1 97 ? 3.443 19.120 -0.012 1.00 65.12 97 ASN A O 1
ATOM 792 N N . PRO A 1 98 ? 5.526 19.188 0.847 1.00 62.53 98 PRO A N 1
ATOM 793 C CA . PRO A 1 98 ? 5.199 20.131 1.920 1.00 62.53 98 PRO A CA 1
ATOM 794 C C . PRO A 1 98 ? 4.643 21.461 1.402 1.00 62.53 98 PRO A C 1
ATOM 796 O O . PRO A 1 98 ? 3.889 22.123 2.111 1.00 62.53 98 PRO A O 1
ATOM 799 N N . VAL A 1 99 ? 4.991 21.843 0.168 1.00 64.38 99 VAL A N 1
ATOM 800 C CA . VAL A 1 99 ? 4.459 23.044 -0.480 1.00 64.38 99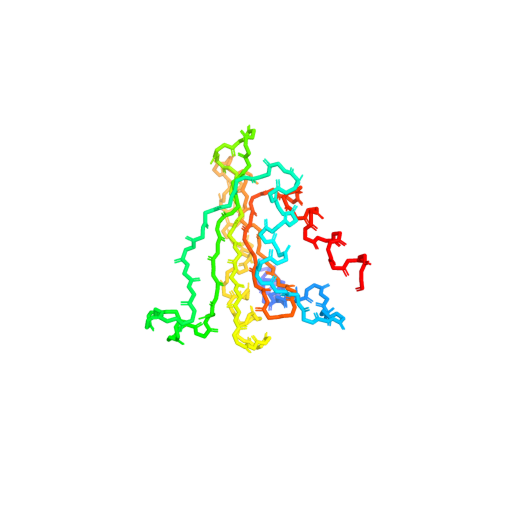 VAL A CA 1
ATOM 801 C C . VAL A 1 99 ? 2.988 22.843 -0.809 1.00 64.38 99 VAL A C 1
ATOM 803 O O . VAL A 1 99 ? 2.170 23.678 -0.438 1.00 64.38 99 VAL A O 1
ATOM 806 N N . LEU A 1 100 ? 2.634 21.721 -1.439 1.00 64.38 100 LEU A N 1
ATOM 807 C CA . LEU A 1 100 ? 1.237 21.415 -1.729 1.00 64.38 100 LEU A CA 1
ATOM 808 C C . LEU A 1 100 ? 0.432 21.279 -0.432 1.00 64.38 100 LEU A C 1
ATOM 810 O O . LEU A 1 100 ? -0.594 21.929 -0.307 1.00 64.38 100 LEU A O 1
ATOM 814 N N . TRP A 1 101 ? 0.927 20.563 0.578 1.00 65.44 101 TRP A N 1
ATOM 815 C CA . TRP A 1 101 ? 0.245 20.472 1.876 1.00 65.44 101 TRP A CA 1
ATOM 816 C C . TRP A 1 101 ? -0.076 21.847 2.492 1.00 65.44 101 TRP A C 1
ATOM 818 O O . TRP A 1 101 ? -1.187 22.062 2.976 1.00 65.44 101 TRP A O 1
ATOM 828 N N . LEU A 1 102 ? 0.863 22.800 2.416 1.00 66.50 102 LEU A N 1
ATOM 829 C CA . LEU A 1 102 ? 0.631 24.182 2.844 1.00 66.50 102 LEU A CA 1
ATOM 830 C C . LEU A 1 102 ? -0.477 24.857 2.016 1.00 66.50 102 LEU A C 1
ATOM 832 O O . LEU A 1 102 ? -1.334 25.528 2.586 1.00 66.50 102 LEU A O 1
ATOM 836 N N . PHE A 1 103 ? -0.477 24.670 0.691 1.00 66.12 103 PHE A N 1
ATOM 837 C CA . PHE A 1 103 ? -1.533 25.184 -0.185 1.00 66.12 103 PHE A CA 1
ATOM 838 C C . PHE A 1 103 ? -2.912 24.628 0.198 1.00 66.12 103 PHE A C 1
ATOM 840 O O . PHE A 1 103 ? -3.836 25.414 0.383 1.00 66.12 103 PHE A O 1
ATOM 847 N N . PHE A 1 104 ? -3.061 23.317 0.398 1.00 67.25 104 PHE A N 1
ATOM 848 C CA . PHE A 1 104 ? -4.353 22.719 0.769 1.00 67.25 104 PHE A CA 1
ATOM 849 C C . PHE A 1 104 ? -4.841 23.171 2.154 1.00 67.25 104 PHE A C 1
ATOM 851 O O . PHE A 1 104 ? -6.020 23.493 2.312 1.00 67.25 104 PHE A O 1
ATOM 858 N N . GLY A 1 105 ? -3.929 23.338 3.121 1.00 66.00 105 GLY A N 1
ATOM 859 C CA . GLY A 1 105 ? -4.254 23.920 4.427 1.00 66.00 105 GLY A CA 1
ATOM 860 C C . GLY A 1 105 ? -4.806 25.351 4.341 1.00 66.00 105 GLY A C 1
ATOM 861 O O . GLY A 1 105 ? -5.682 25.715 5.123 1.00 66.00 105 GLY A O 1
ATOM 862 N N . ILE A 1 106 ? -4.356 26.150 3.365 1.00 70.94 106 ILE A N 1
ATOM 863 C CA . ILE A 1 106 ? -4.902 27.494 3.097 1.00 70.94 106 ILE A CA 1
ATOM 864 C C . ILE A 1 106 ? -6.321 27.413 2.509 1.00 70.94 106 ILE A C 1
ATOM 866 O O . ILE A 1 106 ? -7.156 28.257 2.831 1.00 70.94 106 ILE A O 1
ATOM 870 N N . PHE A 1 107 ? -6.616 26.401 1.690 1.00 69.06 107 PHE A N 1
ATOM 871 C CA . PHE A 1 107 ? -7.935 26.202 1.072 1.00 69.06 107 PHE A CA 1
ATOM 872 C C . PHE A 1 107 ? -8.934 25.425 1.950 1.00 69.06 107 PHE A C 1
ATOM 874 O O . PHE A 1 107 ? -10.065 25.200 1.532 1.00 69.06 107 PHE A O 1
ATOM 881 N N . GLY A 1 108 ? -8.554 25.054 3.178 1.00 57.12 108 GLY A N 1
ATOM 882 C CA . GLY A 1 108 ? -9.426 24.342 4.118 1.00 57.12 108 GLY A CA 1
ATOM 883 C C . GLY A 1 108 ? -9.544 22.836 3.863 1.00 57.12 108 GLY A C 1
ATOM 884 O O . GLY A 1 108 ? -10.276 22.154 4.580 1.00 57.12 108 GLY A O 1
ATOM 885 N N . GLU A 1 109 ? -8.796 22.297 2.900 1.00 63.22 109 GLU A N 1
ATOM 886 C CA . GLU A 1 109 ? -8.681 20.860 2.679 1.00 63.22 109 GLU A CA 1
ATOM 887 C C . GLU A 1 109 ? -7.526 20.302 3.514 1.00 63.22 109 GLU A C 1
ATOM 889 O O . GLU A 1 109 ? -6.348 20.486 3.227 1.00 63.22 109 GLU A O 1
ATOM 894 N N . TRP A 1 110 ? -7.870 19.601 4.593 1.00 61.59 110 TRP A N 1
ATOM 895 C CA . TRP A 1 110 ? -6.886 18.975 5.484 1.00 61.59 110 TRP A CA 1
ATOM 896 C C . TRP A 1 110 ? -6.614 17.505 5.141 1.00 61.59 110 TRP A C 1
ATOM 898 O O . TRP A 1 110 ? -5.720 16.887 5.725 1.00 61.59 110 TRP A O 1
ATOM 908 N N . ARG A 1 111 ? -7.382 16.932 4.204 1.00 63.03 111 ARG A N 1
ATOM 909 C CA . ARG A 1 111 ? -7.190 15.564 3.714 1.00 63.03 111 ARG A CA 1
ATOM 910 C C . ARG A 1 111 ? -6.054 15.576 2.699 1.00 63.03 111 ARG A C 1
ATOM 912 O O . ARG A 1 111 ? -6.147 16.219 1.664 1.00 63.03 111 ARG A O 1
ATOM 919 N N . TRP A 1 112 ? -4.978 14.863 3.004 1.00 66.69 112 TRP A N 1
ATOM 920 C CA . TRP A 1 112 ? -3.823 14.746 2.120 1.00 66.69 112 TRP A CA 1
ATOM 921 C C . TRP A 1 112 ? -3.536 13.277 1.831 1.00 66.69 112 TRP A C 1
ATOM 923 O O . TRP A 1 112 ? -3.592 12.445 2.741 1.00 66.69 112 TRP A O 1
ATOM 933 N N . LEU A 1 113 ? -3.203 12.978 0.577 1.00 73.94 113 LEU A N 1
ATOM 934 C CA . LEU A 1 113 ? -2.866 11.634 0.128 1.00 73.94 113 LEU A CA 1
ATOM 935 C C . LEU A 1 113 ? -1.556 11.182 0.780 1.00 73.94 113 LEU A C 1
ATOM 937 O O . LEU A 1 113 ? -0.481 11.743 0.550 1.00 73.94 113 LEU A O 1
ATOM 941 N N . GLN A 1 114 ? -1.639 10.181 1.644 1.00 77.75 114 GLN A N 1
ATOM 942 C CA . GLN A 1 114 ? -0.486 9.602 2.312 1.00 77.75 114 GLN A CA 1
ATOM 943 C C . GLN A 1 114 ? 0.068 8.472 1.472 1.00 77.75 114 GLN A C 1
ATOM 945 O O . GLN A 1 114 ? -0.651 7.536 1.143 1.00 77.75 114 GLN A O 1
ATOM 950 N N . THR A 1 115 ? 1.363 8.527 1.200 1.00 81.31 115 THR A N 1
ATOM 951 C CA . THR A 1 115 ? 2.038 7.538 0.369 1.00 81.31 115 THR A CA 1
ATOM 952 C C . THR A 1 115 ? 3.217 6.925 1.110 1.00 81.31 115 THR A C 1
ATOM 954 O O . THR A 1 115 ? 3.843 7.558 1.971 1.00 81.31 115 THR A O 1
ATOM 957 N N . GLY A 1 116 ? 3.499 5.657 0.831 1.00 84.00 116 GLY A N 1
ATOM 958 C CA . GLY A 1 116 ? 4.594 4.922 1.459 1.00 84.00 116 GLY A CA 1
ATOM 959 C C . GLY A 1 116 ? 4.842 3.579 0.786 1.00 84.00 116 GLY A C 1
ATOM 960 O O . GLY A 1 116 ? 4.114 3.207 -0.128 1.00 84.00 116 GLY A O 1
ATOM 961 N N . CYS A 1 117 ? 5.863 2.855 1.244 1.00 86.19 117 CYS A N 1
ATOM 962 C CA . CYS A 1 117 ? 6.180 1.523 0.732 1.00 86.19 117 CYS A CA 1
ATOM 963 C C . CYS A 1 117 ? 6.571 0.520 1.825 1.00 86.19 117 CYS A C 1
ATOM 965 O O . CYS A 1 117 ? 7.033 0.907 2.909 1.00 86.19 117 CYS A O 1
ATOM 967 N N . TYR A 1 118 ? 6.390 -0.762 1.501 1.00 86.06 118 TYR A N 1
ATOM 968 C CA . TYR A 1 118 ? 6.876 -1.940 2.221 1.00 86.06 118 TYR A CA 1
ATOM 969 C C . TYR A 1 118 ? 7.497 -2.902 1.200 1.00 86.06 118 TYR A C 1
ATOM 971 O O . TYR A 1 118 ? 6.773 -3.456 0.382 1.00 86.06 118 TYR A O 1
ATOM 979 N N . GLY A 1 119 ? 8.821 -3.090 1.233 1.00 86.25 119 GLY A N 1
ATOM 980 C CA . GLY A 1 119 ? 9.528 -3.913 0.241 1.00 86.25 119 GLY A CA 1
ATOM 981 C C . GLY A 1 119 ? 9.186 -3.524 -1.205 1.00 86.25 119 GLY A C 1
ATOM 982 O O . GLY A 1 119 ? 9.373 -2.373 -1.590 1.00 86.25 119 GLY A O 1
ATOM 983 N N . ASP A 1 120 ? 8.658 -4.474 -1.975 1.00 88.25 120 ASP A N 1
ATOM 984 C CA . ASP A 1 120 ? 8.249 -4.349 -3.382 1.00 88.25 120 ASP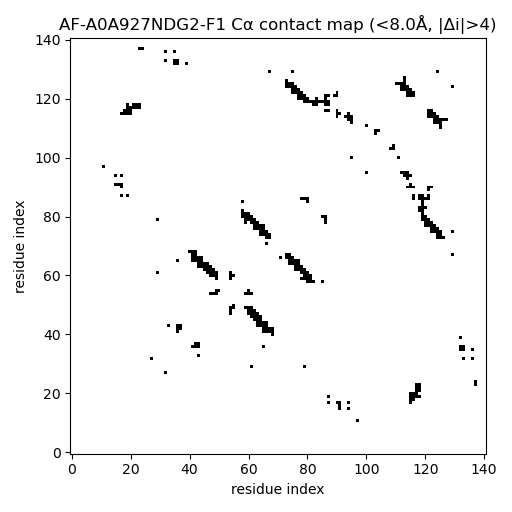 A CA 1
ATOM 985 C C . ASP A 1 120 ? 6.874 -3.677 -3.596 1.00 88.25 120 ASP A C 1
ATOM 987 O O . ASP A 1 120 ? 6.361 -3.637 -4.713 1.00 88.25 120 ASP A O 1
ATOM 991 N N . MET A 1 121 ? 6.257 -3.132 -2.545 1.00 88.81 121 MET A N 1
ATOM 992 C CA . MET A 1 121 ? 4.907 -2.574 -2.590 1.00 88.81 121 MET A CA 1
ATOM 993 C C . MET A 1 121 ? 4.876 -1.092 -2.224 1.00 88.81 121 MET A C 1
ATOM 995 O O . MET A 1 121 ? 5.437 -0.685 -1.209 1.00 88.81 121 MET A O 1
ATOM 999 N N . THR A 1 122 ? 4.115 -0.303 -2.980 1.00 89.88 122 THR A N 1
ATOM 1000 C CA . THR A 1 122 ? 3.725 1.080 -2.662 1.00 89.88 122 THR A CA 1
ATOM 1001 C C . THR A 1 122 ? 2.235 1.154 -2.350 1.00 89.88 122 THR A C 1
ATOM 1003 O O . THR A 1 122 ? 1.442 0.410 -2.921 1.00 89.88 122 THR A O 1
ATOM 1006 N N . TYR A 1 123 ? 1.844 2.066 -1.463 1.00 89.00 123 TYR A N 1
ATOM 1007 C CA . TYR A 1 123 ? 0.444 2.365 -1.175 1.00 89.00 123 TYR A CA 1
ATOM 1008 C C . TYR A 1 123 ? 0.173 3.872 -1.151 1.00 89.00 123 TYR A C 1
ATOM 1010 O O . TYR A 1 123 ? 1.072 4.668 -0.855 1.00 89.00 123 TYR A O 1
ATOM 1018 N N . GLU A 1 124 ? -1.085 4.243 -1.381 1.00 88.38 124 GLU A N 1
ATOM 1019 C CA . GLU A 1 124 ? -1.599 5.611 -1.314 1.00 88.38 124 GLU A CA 1
ATOM 1020 C C . GLU A 1 124 ? -2.966 5.620 -0.619 1.00 88.38 124 GLU A C 1
ATOM 1022 O O . GLU A 1 124 ? -3.854 4.893 -1.042 1.00 88.38 124 GLU A O 1
ATOM 1027 N N . THR A 1 125 ? -3.165 6.406 0.442 1.00 87.12 125 THR A N 1
ATOM 1028 C CA . THR A 1 125 ? -4.458 6.493 1.149 1.00 87.12 125 THR A CA 1
ATOM 1029 C C . THR A 1 125 ? -4.649 7.829 1.857 1.00 87.12 125 THR A C 1
ATOM 1031 O O . THR A 1 125 ? -3.686 8.446 2.312 1.00 87.12 125 THR A O 1
ATOM 1034 N N . PHE A 1 126 ? -5.895 8.270 2.006 1.00 81.69 126 PHE A N 1
ATOM 1035 C CA . PHE A 1 126 ? -6.239 9.422 2.843 1.00 81.69 126 PHE A CA 1
ATOM 1036 C C . PHE A 1 126 ? -6.419 9.056 4.324 1.00 81.69 126 PHE A C 1
ATOM 1038 O O . PHE A 1 126 ? -6.286 9.936 5.179 1.00 81.69 126 PHE A O 1
ATOM 1045 N N . ASP A 1 127 ? -6.659 7.781 4.645 1.00 86.25 127 ASP A N 1
ATOM 1046 C CA . ASP A 1 127 ? -6.899 7.312 6.007 1.00 86.25 127 ASP A CA 1
ATOM 1047 C C . ASP A 1 127 ? -5.907 6.225 6.439 1.00 86.25 127 ASP A C 1
ATOM 1049 O O . ASP A 1 127 ? -5.836 5.110 5.924 1.00 86.25 127 ASP A O 1
ATOM 1053 N N . ARG A 1 128 ? -5.170 6.526 7.510 1.00 83.00 128 ARG A N 1
ATOM 1054 C CA . ARG A 1 128 ? -4.218 5.595 8.128 1.00 83.00 128 ARG A CA 1
ATOM 1055 C C . ARG A 1 128 ? -4.872 4.335 8.674 1.00 83.00 128 ARG A C 1
ATOM 1057 O O . ARG A 1 128 ? -4.152 3.353 8.878 1.00 83.00 128 ARG A O 1
ATOM 1064 N N . GLN A 1 129 ? -6.168 4.360 8.975 1.00 88.06 129 GLN A N 1
ATOM 1065 C CA . GLN A 1 129 ? -6.878 3.186 9.469 1.00 88.06 129 GLN A CA 1
ATOM 1066 C C . GLN A 1 129 ? -6.961 2.087 8.415 1.00 88.06 129 GLN A C 1
ATOM 1068 O O . GLN A 1 129 ? -6.808 0.919 8.775 1.00 88.06 129 GLN A O 1
ATOM 1073 N N . MET A 1 130 ? -7.040 2.458 7.134 1.00 90.75 130 MET A N 1
ATOM 1074 C CA . MET A 1 130 ? -7.008 1.503 6.029 1.00 90.75 130 MET A CA 1
ATOM 1075 C C . MET A 1 130 ? -5.693 0.719 5.978 1.00 90.75 130 MET A C 1
ATOM 1077 O O . MET A 1 130 ? -5.659 -0.356 5.408 1.00 90.75 130 MET A O 1
ATOM 1081 N N . LEU A 1 131 ? -4.607 1.171 6.622 1.00 89.75 131 LEU A N 1
ATOM 1082 C CA . LEU A 1 131 ? -3.341 0.422 6.690 1.00 89.75 131 LEU A CA 1
ATOM 1083 C C . LEU A 1 131 ? -3.315 -0.671 7.770 1.00 89.75 131 LEU A C 1
ATOM 1085 O O . LEU A 1 131 ? -2.317 -1.389 7.867 1.00 89.75 131 LEU A O 1
ATOM 1089 N N . LYS A 1 132 ? -4.332 -0.769 8.639 1.00 91.81 132 LYS A N 1
ATOM 1090 C CA . LYS A 1 132 ? -4.328 -1.729 9.758 1.00 91.81 132 LYS A CA 1
ATOM 1091 C C . LYS A 1 132 ? -4.220 -3.188 9.280 1.00 91.81 132 LYS A C 1
ATOM 1093 O O . LYS A 1 132 ? -3.270 -3.830 9.732 1.00 91.81 132 LYS A O 1
ATOM 1098 N N . PRO A 1 133 ? -5.056 -3.683 8.337 1.00 93.31 133 PRO A N 1
ATOM 1099 C CA . PRO A 1 133 ? -4.985 -5.080 7.894 1.00 93.31 133 PRO A CA 1
ATOM 1100 C C . PRO A 1 133 ? -3.610 -5.436 7.315 1.00 93.31 133 PRO A C 1
ATOM 1102 O O . PRO A 1 133 ? -2.996 -6.426 7.707 1.00 93.31 133 PRO A O 1
ATOM 1105 N N . MET A 1 134 ? -3.051 -4.559 6.472 1.00 89.62 134 MET A N 1
ATOM 1106 C CA . MET A 1 134 ? -1.700 -4.722 5.925 1.00 89.62 134 MET A CA 1
ATOM 1107 C C . MET A 1 134 ? -0.623 -4.801 7.017 1.00 89.62 134 MET A C 1
ATOM 1109 O O . MET A 1 134 ? 0.253 -5.663 6.991 1.00 89.62 134 MET A O 1
ATOM 1113 N N . LYS A 1 135 ? -0.662 -3.899 8.006 1.00 88.00 135 LYS A N 1
ATOM 1114 C CA . LYS A 1 135 ? 0.326 -3.887 9.097 1.00 88.00 135 LYS A CA 1
ATOM 1115 C C . LYS A 1 135 ? 0.250 -5.140 9.959 1.00 88.00 135 LYS A C 1
ATOM 1117 O O . LYS A 1 135 ? 1.277 -5.550 10.492 1.00 88.00 135 LYS A O 1
ATOM 1122 N N . GLU A 1 136 ? -0.935 -5.708 10.136 1.00 89.00 136 GLU A N 1
ATOM 1123 C CA . GLU A 1 136 ? -1.125 -6.972 10.847 1.00 89.00 136 GLU A CA 1
ATOM 1124 C C . GLU A 1 136 ? -0.590 -8.148 10.033 1.00 89.00 136 GLU A C 1
ATOM 1126 O O . GLU A 1 136 ? 0.152 -8.960 10.582 1.00 89.00 136 GLU A O 1
ATOM 1131 N N . LEU A 1 137 ? -0.850 -8.176 8.723 1.00 87.88 137 LEU A N 1
ATOM 1132 C CA . LEU A 1 137 ? -0.294 -9.175 7.807 1.00 87.88 137 LEU A CA 1
ATOM 1133 C C . LEU A 1 137 ? 1.244 -9.193 7.832 1.00 87.88 137 LEU A C 1
ATOM 1135 O O . LEU A 1 137 ? 1.842 -10.266 7.877 1.00 87.88 137 LEU A O 1
ATOM 1139 N N . ILE A 1 138 ? 1.875 -8.014 7.875 1.00 84.25 138 ILE A N 1
ATOM 1140 C CA . ILE A 1 138 ? 3.337 -7.860 7.976 1.00 84.25 138 ILE A CA 1
ATOM 1141 C C . ILE A 1 138 ? 3.871 -8.253 9.367 1.00 84.25 138 ILE A C 1
ATOM 1143 O O . ILE A 1 138 ? 5.010 -8.690 9.485 1.00 84.25 138 ILE A O 1
ATOM 1147 N N . LYS A 1 139 ? 3.096 -8.063 10.445 1.00 80.31 139 LYS A N 1
ATOM 1148 C CA . LYS A 1 139 ? 3.537 -8.348 11.826 1.00 80.31 139 LYS A CA 1
ATOM 1149 C C . LYS A 1 139 ? 3.367 -9.806 12.243 1.00 80.31 139 LYS A C 1
ATOM 1151 O O . LYS A 1 139 ? 4.139 -10.278 13.070 1.00 80.31 139 LYS A O 1
ATOM 1156 N N . ASN A 1 140 ? 2.323 -10.471 11.758 1.00 65.50 140 ASN A N 1
ATOM 1157 C CA . ASN A 1 140 ? 1.883 -11.766 12.275 1.00 65.50 140 ASN A CA 1
ATOM 1158 C C . ASN A 1 140 ? 2.582 -12.969 11.619 1.00 65.50 140 ASN A C 1
ATOM 1160 O O . ASN A 1 140 ? 2.165 -14.099 11.881 1.00 65.50 140 ASN A O 1
ATOM 1164 N N . LYS A 1 141 ? 3.612 -12.764 10.783 1.00 55.53 141 LYS A N 1
ATOM 1165 C CA . LYS A 1 141 ? 4.360 -13.846 10.127 1.00 55.53 141 LYS A CA 1
ATOM 1166 C C . LYS A 1 141 ? 5.839 -13.530 9.933 1.00 55.53 141 LYS A C 1
ATOM 1168 O O . LYS A 1 141 ? 6.151 -12.496 9.304 1.00 55.53 141 LYS A O 1
#

Foldseek 3Di:
DVVVVVVVVVVLVPPLPQDQPDEQPDDQDPVNVCVLLVVVVWDKAWDAAPPDPVQVVLQWGTKIKTADPVDRPKIKIKTFGPFQVSQSVVQSVQADNVVVCVVCVVVVNNQDWHWHHYTRMIMTTSDPVSCVSVVCSRVVD

Radius of gyration: 16.99 Å; Cα contacts (8 Å, |Δi|>4): 209; chains: 1; bounding box: 37×52×34 Å

Solvent-accessible surface area (backbone atoms only — not comparable to full-atom values): 7972 Å² total; per-residue (Å²): 113,74,69,57,55,52,49,54,51,53,56,63,72,68,68,76,71,64,59,61,76,44,82,59,90,61,93,76,56,71,66,57,53,54,46,46,38,46,75,71,64,32,48,75,50,80,73,53,52,72,85,43,72,75,35,55,79,69,46,28,42,39,36,35,38,38,37,40,80,91,36,89,92,41,47,34,43,40,41,31,28,84,40,43,66,60,13,48,50,53,23,42,75,58,35,82,49,71,67,58,54,53,53,34,54,74,72,70,46,80,81,54,69,42,45,34,26,48,41,30,25,22,40,38,27,63,50,77,70,76,48,46,53,60,54,46,62,65,66,76,103

pLDDT: mean 75.53, std 15.64, range [41.97, 95.56]

Sequence (141 aa):
MKKMLAFLLACMLTLSFGACNKPMTREISCEEIIAVYKDAGYSVLYHGHENDENYHDLGMYCCFEIRDPDNEDNNMYVHRYFNEEDAKAASKERKFNPVLWLFFGIFGEWRWLQTGCYGDMTYETFDRQMLKPMKELIKNK